Protein AF-A0A949RXF6-F1 (afdb_monomer_lite)

Structure (mmCIF, N/CA/C/O backbone):
data_AF-A0A949RXF6-F1
#
_entry.id   AF-A0A949RXF6-F1
#
loop_
_atom_site.group_PDB
_atom_site.id
_atom_site.type_symbol
_atom_site.label_atom_id
_atom_site.label_alt_id
_atom_site.label_comp_id
_atom_site.label_asym_id
_atom_site.label_entity_id
_atom_site.label_seq_id
_atom_site.pdbx_PDB_ins_code
_atom_site.Cartn_x
_atom_site.Cartn_y
_atom_site.Cartn_z
_atom_site.occupancy
_atom_site.B_iso_or_equiv
_atom_site.auth_seq_id
_atom_site.auth_comp_id
_atom_site.auth_asym_id
_atom_site.auth_atom_id
_atom_site.pdbx_PDB_model_num
ATOM 1 N N . MET A 1 1 ? 8.839 2.437 -1.211 1.00 86.38 1 MET A N 1
ATOM 2 C CA . MET A 1 1 ? 7.989 2.944 -0.109 1.00 86.38 1 MET A CA 1
ATOM 3 C C . MET A 1 1 ? 7.659 1.847 0.906 1.00 86.38 1 MET A C 1
ATOM 5 O O . MET A 1 1 ? 6.504 1.600 1.227 1.00 86.38 1 MET A O 1
ATOM 9 N N . ARG A 1 2 ? 8.688 1.145 1.417 1.00 94.31 2 ARG A N 1
ATOM 10 C CA . ARG A 1 2 ? 8.484 0.009 2.337 1.00 94.31 2 ARG A CA 1
ATOM 11 C C . ARG A 1 2 ? 7.880 0.455 3.669 1.00 94.31 2 ARG A C 1
ATOM 13 O O . ARG A 1 2 ? 7.084 -0.272 4.249 1.00 94.31 2 ARG A O 1
ATOM 20 N N . PHE A 1 3 ? 8.257 1.645 4.127 1.00 95.69 3 PHE A N 1
ATOM 21 C CA . PHE A 1 3 ? 7.734 2.235 5.351 1.00 95.69 3 PHE A CA 1
ATOM 22 C C . PHE A 1 3 ? 6.214 2.422 5.276 1.00 95.69 3 PHE A C 1
ATOM 24 O O . PHE A 1 3 ? 5.501 1.929 6.142 1.00 95.69 3 PHE A O 1
ATOM 31 N N . GLU A 1 4 ? 5.709 3.047 4.210 1.00 96.12 4 GLU A N 1
ATOM 32 C CA . GLU A 1 4 ? 4.276 3.293 4.027 1.00 96.12 4 GLU A CA 1
ATOM 33 C C . GLU A 1 4 ? 3.468 1.993 3.874 1.00 96.12 4 GLU A C 1
ATOM 35 O O . GLU A 1 4 ? 2.356 1.883 4.398 1.00 96.12 4 GLU A O 1
ATOM 40 N N . HIS A 1 5 ? 4.043 0.980 3.212 1.00 97.19 5 HIS A N 1
ATOM 41 C CA . HIS A 1 5 ? 3.454 -0.363 3.143 1.00 97.19 5 HIS A CA 1
ATOM 42 C C . HIS A 1 5 ? 3.323 -0.993 4.531 1.00 97.19 5 HIS A C 1
ATOM 44 O O . HIS A 1 5 ? 2.244 -1.459 4.893 1.00 97.19 5 HIS A O 1
ATOM 50 N N . ASN A 1 6 ? 4.394 -0.958 5.328 1.00 97.75 6 ASN A N 1
ATOM 51 C CA . ASN A 1 6 ? 4.388 -1.504 6.684 1.00 97.75 6 ASN A CA 1
ATOM 52 C C . ASN A 1 6 ? 3.411 -0.747 7.592 1.00 97.75 6 ASN A C 1
ATOM 54 O O . ASN A 1 6 ? 2.683 -1.371 8.355 1.00 97.75 6 ASN A O 1
ATOM 58 N N . GLN A 1 7 ? 3.353 0.582 7.476 1.00 97.94 7 GLN A N 1
ATOM 59 C CA . GLN A 1 7 ? 2.417 1.413 8.232 1.00 97.94 7 GLN A CA 1
ATOM 60 C C . GLN A 1 7 ? 0.960 1.062 7.904 1.00 97.94 7 GLN A C 1
ATOM 62 O O . GLN A 1 7 ? 0.135 0.951 8.808 1.00 97.94 7 GLN A O 1
ATOM 67 N N . THR A 1 8 ? 0.635 0.859 6.624 1.00 97.62 8 THR A N 1
ATOM 68 C CA . THR A 1 8 ? -0.721 0.462 6.210 1.00 97.62 8 THR A CA 1
ATOM 69 C C . THR A 1 8 ? -1.077 -0.928 6.744 1.00 97.62 8 THR A C 1
ATOM 71 O O . THR A 1 8 ? -2.175 -1.117 7.263 1.00 97.62 8 THR A O 1
ATOM 74 N N . ALA A 1 9 ? -0.148 -1.888 6.673 1.00 97.75 9 ALA A N 1
ATOM 75 C CA . ALA A 1 9 ? -0.354 -3.240 7.194 1.00 97.75 9 ALA A CA 1
ATOM 76 C C . ALA A 1 9 ? -0.536 -3.267 8.723 1.00 97.75 9 ALA A C 1
ATOM 78 O O . ALA A 1 9 ? -1.424 -3.953 9.225 1.00 97.75 9 ALA A O 1
ATOM 79 N N . ASP A 1 10 ? 0.259 -2.487 9.459 1.00 98.44 10 ASP A N 1
ATOM 80 C CA . ASP A 1 10 ? 0.141 -2.338 10.913 1.00 98.44 10 ASP A CA 1
ATOM 81 C C . ASP A 1 10 ? -1.208 -1.722 11.314 1.00 98.44 10 ASP A C 1
ATOM 83 O O . ASP A 1 10 ? -1.902 -2.248 12.185 1.00 98.44 10 ASP A O 1
ATOM 87 N N . LEU A 1 11 ? -1.634 -0.653 10.633 1.00 98.62 11 LEU A N 1
ATOM 88 C CA . LEU A 1 11 ? -2.943 -0.040 10.870 1.00 98.62 11 LEU A CA 1
ATOM 89 C C . LEU A 1 11 ? -4.086 -1.016 10.581 1.00 98.62 11 LEU A C 1
ATOM 91 O O . LEU A 1 11 ? -5.018 -1.098 11.378 1.00 98.62 11 LEU A O 1
ATOM 95 N N . LEU A 1 12 ? -4.000 -1.796 9.500 1.00 98.38 12 LEU A N 1
ATOM 96 C CA . LEU A 1 12 ? -4.985 -2.833 9.193 1.00 98.38 12 LEU A CA 1
ATOM 97 C C . LEU A 1 12 ? -5.055 -3.897 10.298 1.00 98.38 12 LEU A C 1
ATOM 99 O O . LEU A 1 12 ? -6.150 -4.254 10.731 1.00 98.38 12 LEU A O 1
ATOM 103 N N . GLY A 1 13 ? -3.904 -4.358 10.794 1.00 98.25 13 GLY A N 1
ATOM 104 C CA . GLY A 1 13 ? -3.839 -5.299 11.914 1.00 98.25 13 GLY A CA 1
ATOM 105 C C . GLY A 1 13 ? -4.481 -4.738 13.186 1.00 98.25 13 GLY A C 1
ATOM 106 O O . GLY A 1 13 ? -5.269 -5.421 13.838 1.00 98.25 13 GLY A O 1
ATOM 107 N N . LYS A 1 14 ? -4.221 -3.465 13.504 1.00 98.44 14 LYS A N 1
ATOM 108 C CA . LYS A 1 14 ? -4.826 -2.776 14.656 1.00 98.44 14 LYS A CA 1
ATOM 109 C C . LYS A 1 14 ? -6.335 -2.598 14.511 1.00 98.44 14 LYS A C 1
ATOM 111 O O . LYS A 1 14 ? -7.046 -2.743 15.498 1.00 98.44 14 LYS A O 1
ATOM 116 N N . ILE A 1 15 ? -6.829 -2.309 13.305 1.00 98.50 15 ILE A N 1
ATOM 117 C CA . ILE A 1 15 ? -8.271 -2.241 13.024 1.00 98.50 15 ILE A CA 1
ATOM 118 C C . ILE A 1 15 ? -8.915 -3.608 13.264 1.00 98.50 15 ILE A C 1
ATOM 120 O O . ILE A 1 15 ? -9.942 -3.679 13.928 1.00 98.50 15 ILE A O 1
ATOM 124 N N . ALA A 1 16 ? -8.300 -4.685 12.766 1.00 98.00 16 ALA A N 1
ATOM 125 C CA . ALA A 1 16 ? -8.817 -6.044 12.932 1.00 98.00 16 ALA A CA 1
ATOM 126 C C . ALA A 1 16 ? -8.832 -6.511 14.399 1.00 98.00 16 ALA A C 1
ATOM 128 O O . ALA A 1 16 ? -9.687 -7.306 14.777 1.00 98.00 16 ALA A O 1
ATOM 129 N N . ALA A 1 17 ? -7.905 -6.014 15.221 1.00 98.19 17 ALA A N 1
ATOM 130 C CA . ALA A 1 17 ? -7.808 -6.342 16.643 1.00 98.19 17 ALA A CA 1
ATOM 131 C C . ALA A 1 17 ? -8.611 -5.403 17.566 1.00 98.19 17 ALA A C 1
ATOM 133 O O . ALA A 1 17 ? -8.664 -5.638 18.774 1.00 98.19 17 ALA A O 1
ATOM 134 N N . ALA A 1 18 ? -9.198 -4.322 17.045 1.00 98.19 18 ALA A N 1
ATOM 135 C CA . ALA A 1 18 ? -9.905 -3.345 17.863 1.00 98.19 18 ALA A CA 1
ATOM 136 C C . ALA A 1 18 ? -11.238 -3.910 18.380 1.00 98.19 18 ALA A C 1
ATOM 138 O O . ALA A 1 18 ? -12.086 -4.338 17.600 1.00 98.19 18 ALA A O 1
ATOM 139 N N . THR A 1 19 ? -11.445 -3.859 19.697 1.00 97.75 19 THR A N 1
ATOM 140 C CA . THR A 1 19 ? -12.711 -4.257 20.340 1.00 97.75 19 THR A CA 1
ATOM 141 C C . THR A 1 19 ? -13.704 -3.102 20.444 1.00 97.75 19 THR A C 1
ATOM 143 O O . THR A 1 19 ? -14.907 -3.329 20.514 1.00 97.75 19 THR A O 1
ATOM 146 N N . GLU A 1 20 ? -13.206 -1.863 20.398 1.00 98.38 20 GLU A N 1
ATOM 147 C CA . GLU A 1 20 ? -14.006 -0.644 20.495 1.00 98.38 20 GLU A CA 1
ATOM 148 C C . GLU A 1 20 ? -14.193 0.016 19.126 1.00 98.38 20 GLU A C 1
ATOM 150 O O . GLU A 1 20 ? -13.227 0.316 18.412 1.00 98.38 20 GLU A O 1
ATOM 155 N N . LEU A 1 21 ? -15.449 0.310 18.779 1.00 97.62 21 LEU A N 1
ATOM 156 C CA . LEU A 1 21 ? -15.812 0.876 17.478 1.00 97.62 21 LEU A CA 1
ATOM 157 C C . LEU A 1 21 ? -15.150 2.237 17.218 1.00 97.62 21 LEU A C 1
ATOM 159 O O . LEU A 1 21 ? -14.695 2.507 16.104 1.00 97.62 21 LEU A O 1
ATOM 163 N N . ASP A 1 22 ? -15.087 3.102 18.229 1.00 98.19 22 ASP A N 1
ATOM 164 C CA . ASP A 1 22 ? -14.502 4.433 18.064 1.00 98.19 22 ASP A CA 1
ATOM 165 C C . ASP A 1 22 ? -12.988 4.363 17.827 1.00 98.19 22 ASP A C 1
ATOM 167 O O . ASP A 1 22 ? -12.469 5.071 16.958 1.00 98.19 22 ASP A O 1
ATOM 171 N N . SER A 1 23 ? -12.287 3.444 18.497 1.00 96.50 23 SER A N 1
ATOM 172 C CA . SER A 1 23 ? -10.867 3.174 18.250 1.00 96.50 23 SER A CA 1
ATOM 173 C C . SER A 1 23 ? -10.639 2.635 16.838 1.00 96.50 23 SER A C 1
ATOM 175 O O . SER A 1 23 ? -9.785 3.156 16.116 1.00 96.50 23 SER A O 1
ATOM 177 N N . ALA A 1 24 ? -11.446 1.663 16.397 1.00 98.38 24 ALA A N 1
ATOM 178 C CA . ALA A 1 24 ? -11.385 1.130 15.036 1.00 98.38 24 ALA A CA 1
ATOM 179 C C . ALA A 1 24 ? -11.605 2.231 13.984 1.00 98.38 24 ALA A C 1
ATOM 181 O O . ALA A 1 24 ? -10.880 2.311 12.991 1.00 98.38 24 ALA A O 1
ATOM 182 N N . ARG A 1 25 ? -12.560 3.141 14.223 1.00 98.62 25 ARG A N 1
ATOM 183 C CA . ARG A 1 25 ? -12.846 4.275 13.333 1.00 98.62 25 ARG A CA 1
ATOM 184 C C . ARG A 1 25 ? -11.668 5.245 13.235 1.00 98.62 25 ARG A C 1
ATOM 186 O O . ARG A 1 25 ? -11.369 5.722 12.139 1.00 98.62 25 ARG A O 1
ATOM 193 N N . VAL A 1 26 ? -11.014 5.564 14.352 1.00 98.56 26 VAL A N 1
ATOM 194 C CA . VAL A 1 26 ? -9.822 6.431 14.357 1.00 98.56 26 VAL A CA 1
ATOM 195 C C . VAL A 1 26 ? -8.685 5.784 13.566 1.00 98.56 26 VAL A C 1
ATOM 197 O O . VAL A 1 26 ? -8.118 6.430 12.683 1.00 98.56 26 VAL A O 1
ATOM 200 N N . LEU A 1 27 ? -8.410 4.501 13.809 1.00 98.69 27 LEU A N 1
ATOM 201 C CA . LEU A 1 27 ? -7.381 3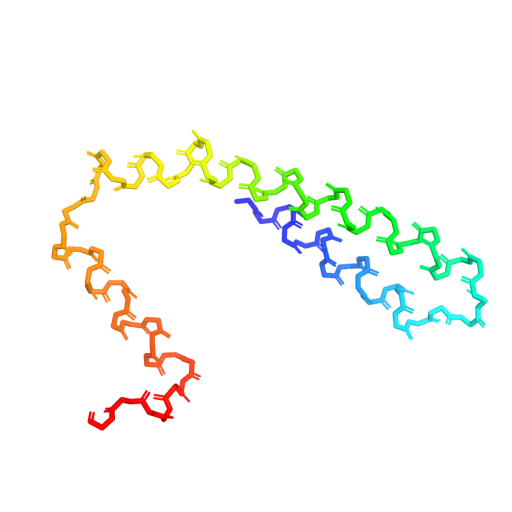.743 13.092 1.00 98.69 27 LEU A CA 1
ATOM 202 C C . LEU A 1 27 ? -7.677 3.656 11.586 1.00 98.69 27 LEU A C 1
ATOM 204 O O . LEU A 1 27 ? -6.788 3.876 10.764 1.00 98.69 27 LEU A O 1
ATOM 208 N N . ALA A 1 28 ? -8.937 3.431 11.202 1.00 98.56 28 ALA A N 1
ATOM 209 C CA . ALA A 1 28 ? -9.355 3.411 9.801 1.00 98.56 28 ALA A CA 1
ATOM 210 C C . ALA A 1 28 ? -9.125 4.759 9.103 1.00 98.56 28 ALA A C 1
ATOM 212 O O . ALA A 1 28 ? -8.626 4.796 7.978 1.00 98.56 28 ALA A O 1
ATOM 213 N N . LYS A 1 29 ? -9.420 5.884 9.771 1.00 98.69 29 LYS A N 1
ATOM 214 C CA . LYS A 1 29 ? -9.128 7.223 9.230 1.00 98.69 29 LYS A CA 1
ATOM 215 C C . LYS A 1 29 ? -7.628 7.430 9.006 1.00 98.69 29 LYS A C 1
ATOM 217 O O . LYS A 1 29 ? -7.246 7.944 7.955 1.00 98.69 29 LYS A O 1
ATOM 222 N N . GLN A 1 30 ? -6.793 7.006 9.954 1.00 98.50 30 GLN A N 1
ATOM 223 C CA . GLN A 1 30 ? -5.334 7.074 9.822 1.00 98.50 30 GLN A CA 1
ATOM 224 C C . GLN A 1 30 ? -4.835 6.216 8.655 1.00 98.50 30 GLN A C 1
ATOM 226 O O . GLN A 1 30 ? -4.015 6.680 7.863 1.00 98.50 30 GLN A O 1
ATOM 231 N N . MET A 1 31 ? -5.370 5.001 8.501 1.00 98.50 31 MET A N 1
ATOM 232 C CA . MET A 1 31 ? -5.028 4.111 7.389 1.00 98.50 31 MET A CA 1
ATOM 233 C C . MET A 1 31 ? -5.369 4.755 6.047 1.00 98.50 31 MET A C 1
ATOM 235 O O . MET A 1 31 ? -4.509 4.835 5.178 1.00 98.50 31 MET A O 1
ATOM 239 N N . ILE A 1 32 ? -6.577 5.309 5.905 1.00 98.56 32 ILE A N 1
ATOM 240 C CA . ILE A 1 32 ? -7.004 6.007 4.683 1.00 98.56 32 ILE A CA 1
ATOM 241 C C . ILE A 1 32 ? -6.049 7.158 4.341 1.00 98.56 32 ILE A C 1
ATOM 243 O O . ILE A 1 32 ? -5.688 7.331 3.176 1.00 98.56 32 ILE A O 1
ATOM 247 N N . GLN A 1 33 ? -5.631 7.951 5.331 1.00 98.31 33 GLN A N 1
ATOM 248 C CA . GLN A 1 33 ? -4.679 9.043 5.111 1.00 98.31 33 GLN A CA 1
ATOM 249 C C . GLN A 1 33 ? -3.307 8.526 4.658 1.00 98.31 33 GLN A C 1
ATOM 251 O O . GLN A 1 33 ? -2.768 9.031 3.672 1.00 98.31 33 GLN A O 1
ATOM 256 N N . ALA A 1 34 ? -2.770 7.500 5.326 1.00 97.75 34 ALA A N 1
ATOM 257 C CA . ALA A 1 34 ? -1.489 6.893 4.969 1.00 97.75 34 ALA A CA 1
ATOM 258 C C . ALA A 1 34 ? -1.517 6.295 3.553 1.00 97.75 34 ALA A C 1
ATOM 260 O O . ALA A 1 34 ? -0.626 6.566 2.749 1.00 97.75 34 ALA A O 1
ATOM 261 N N . THR A 1 35 ? -2.575 5.555 3.214 1.00 98.00 35 THR A N 1
ATOM 262 C CA . THR A 1 35 ? -2.761 4.949 1.891 1.00 98.00 35 THR A CA 1
ATOM 263 C C . THR A 1 35 ? -2.888 6.004 0.792 1.00 98.00 35 THR A C 1
ATOM 265 O O . THR A 1 35 ? -2.245 5.879 -0.246 1.00 98.00 35 THR A O 1
ATOM 268 N N . ARG A 1 36 ? -3.642 7.090 1.017 1.00 98.19 36 ARG A N 1
ATOM 269 C CA . ARG A 1 36 ? -3.737 8.196 0.045 1.00 98.19 36 ARG A CA 1
ATOM 270 C C . ARG A 1 36 ? -2.386 8.861 -0.201 1.00 98.19 36 ARG A C 1
ATOM 272 O O . ARG A 1 36 ? -2.013 9.067 -1.351 1.00 98.19 36 ARG A O 1
ATOM 279 N N . GLY A 1 37 ? -1.641 9.161 0.865 1.00 97.00 37 GLY A N 1
ATOM 280 C CA . GLY A 1 37 ? -0.304 9.744 0.741 1.00 97.00 37 GLY A CA 1
ATOM 281 C C . GLY A 1 37 ? 0.682 8.809 0.035 1.00 97.00 37 GLY A C 1
ATOM 282 O O . GLY A 1 37 ? 1.519 9.260 -0.744 1.00 97.00 37 GLY A O 1
ATOM 283 N N . HIS A 1 38 ? 0.562 7.502 0.270 1.00 98.00 38 HIS A N 1
ATOM 284 C CA . HIS A 1 38 ? 1.339 6.482 -0.421 1.00 98.00 38 HIS A CA 1
ATOM 285 C C . HIS A 1 38 ? 1.044 6.454 -1.928 1.00 98.00 38 HIS A C 1
ATOM 287 O O . HIS A 1 38 ? 1.973 6.623 -2.717 1.00 98.00 38 HIS A O 1
ATOM 293 N N . PHE A 1 39 ? -0.226 6.336 -2.330 1.00 97.62 39 PHE A N 1
ATOM 294 C CA . PHE A 1 39 ? -0.613 6.321 -3.746 1.00 97.62 39 PHE A CA 1
ATOM 295 C C . PHE A 1 39 ? -0.210 7.603 -4.467 1.00 97.62 39 PHE A C 1
ATOM 297 O O . PHE A 1 39 ? 0.327 7.544 -5.569 1.00 97.62 39 PHE A O 1
ATOM 304 N N . GLN A 1 40 ? -0.357 8.759 -3.814 1.00 97.81 40 GLN A N 1
ATOM 305 C CA . GLN A 1 40 ? 0.072 10.027 -4.391 1.00 97.81 40 GLN A CA 1
ATOM 306 C C . GLN A 1 40 ? 1.567 10.018 -4.754 1.00 97.81 40 GLN A C 1
ATOM 308 O O . GLN A 1 40 ? 1.935 10.451 -5.844 1.00 97.81 40 GLN A O 1
ATOM 313 N N . LYS A 1 41 ? 2.438 9.510 -3.874 1.00 97.00 41 LYS A N 1
ATOM 314 C CA . LYS A 1 41 ? 3.879 9.393 -4.158 1.00 97.00 41 LYS A CA 1
ATOM 315 C C . LYS A 1 41 ? 4.157 8.412 -5.300 1.00 97.00 41 LYS A C 1
ATOM 317 O O . LYS A 1 41 ? 5.038 8.656 -6.122 1.00 97.00 41 LYS A O 1
ATOM 322 N N . GLU A 1 42 ? 3.420 7.308 -5.350 1.00 97.69 42 GLU A N 1
ATOM 323 C CA . GLU A 1 42 ? 3.534 6.304 -6.408 1.00 97.69 42 GLU A CA 1
ATOM 324 C C . GLU A 1 42 ? 3.176 6.896 -7.777 1.00 97.69 42 GLU A C 1
ATOM 326 O O . GLU A 1 42 ? 3.985 6.852 -8.702 1.00 97.69 42 GLU A O 1
ATOM 331 N N . GLU A 1 43 ? 2.022 7.550 -7.883 1.00 97.38 43 GLU A N 1
ATOM 332 C CA . GLU A 1 43 ? 1.516 8.123 -9.131 1.00 97.38 43 GLU A CA 1
ATOM 333 C C . GLU A 1 43 ? 2.304 9.349 -9.603 1.00 97.38 43 GLU A C 1
ATOM 335 O O . GLU A 1 43 ? 2.578 9.502 -10.799 1.00 97.38 43 GLU A O 1
ATOM 340 N N . GLN A 1 44 ? 2.668 10.243 -8.678 1.00 96.62 44 GLN A N 1
ATOM 341 C CA . GLN A 1 44 ? 3.317 11.510 -9.023 1.00 96.62 44 GLN A CA 1
ATOM 342 C C . GLN A 1 44 ? 4.819 11.368 -9.252 1.00 96.62 44 GLN A C 1
ATOM 344 O O . GLN A 1 44 ? 5.382 12.180 -9.983 1.00 96.62 44 GLN A O 1
ATOM 349 N N . ILE A 1 45 ? 5.462 10.366 -8.647 1.00 95.44 45 ILE A N 1
ATOM 350 C CA . ILE A 1 45 ? 6.920 10.213 -8.683 1.00 95.44 45 ILE A CA 1
ATOM 351 C C . ILE A 1 45 ? 7.285 8.863 -9.293 1.00 95.44 45 ILE A C 1
ATOM 353 O O . ILE A 1 45 ? 7.837 8.810 -10.391 1.00 95.44 45 ILE A O 1
ATOM 357 N N . LEU A 1 46 ? 6.950 7.762 -8.617 1.00 95.31 46 LEU A N 1
ATOM 358 C CA . LEU A 1 46 ? 7.513 6.449 -8.942 1.00 95.31 46 LEU A CA 1
ATOM 359 C C . LEU A 1 46 ? 7.094 5.939 -10.327 1.00 95.31 46 LEU A C 1
ATOM 361 O O . LEU A 1 46 ? 7.941 5.494 -11.093 1.00 95.31 46 LEU A O 1
ATOM 365 N N . PHE A 1 47 ? 5.809 6.023 -10.675 1.00 95.00 47 PHE A N 1
ATOM 366 C CA . PHE A 1 47 ? 5.310 5.564 -11.974 1.00 95.00 47 PHE A CA 1
ATOM 367 C C . PHE A 1 47 ? 5.778 6.453 -13.126 1.00 95.00 47 PHE A C 1
ATOM 369 O O . PHE A 1 47 ? 5.903 5.973 -14.250 1.00 95.00 47 PHE A O 1
ATOM 376 N N . ARG A 1 48 ? 6.051 7.738 -12.865 1.00 95.25 48 ARG A N 1
ATOM 377 C CA . ARG A 1 48 ? 6.671 8.620 -13.862 1.00 95.25 48 ARG A CA 1
ATOM 378 C C . ARG A 1 48 ? 8.108 8.194 -14.127 1.00 95.25 48 ARG A C 1
ATOM 380 O O . A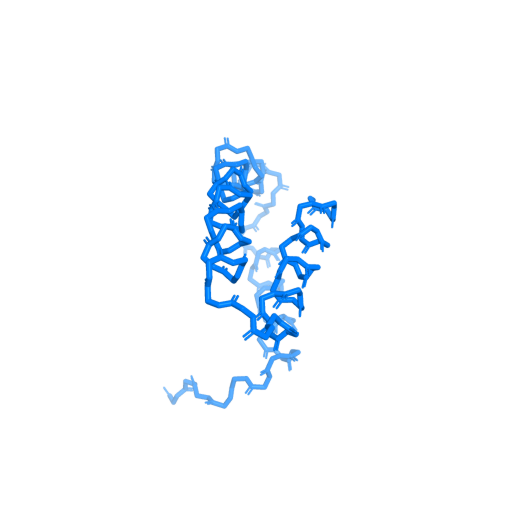RG A 1 48 ? 8.435 7.915 -15.272 1.00 95.25 48 ARG A O 1
ATOM 387 N N . MET A 1 49 ? 8.900 8.024 -13.068 1.00 95.56 49 MET A N 1
ATOM 388 C CA . MET A 1 49 ? 10.270 7.519 -13.172 1.00 95.56 49 MET A CA 1
ATOM 389 C C . MET A 1 49 ? 10.317 6.157 -13.874 1.00 95.56 49 MET A C 1
ATOM 391 O O . MET A 1 49 ? 11.142 5.947 -14.751 1.00 95.56 49 MET A O 1
ATOM 395 N N . ALA A 1 50 ? 9.406 5.236 -13.547 1.00 95.00 50 ALA A N 1
ATOM 396 C CA . ALA A 1 50 ? 9.352 3.930 -14.200 1.00 95.00 50 ALA A CA 1
ATOM 397 C C . ALA A 1 50 ? 9.184 4.045 -15.725 1.00 95.00 50 ALA A C 1
ATOM 399 O O . ALA A 1 50 ? 9.851 3.321 -16.449 1.00 95.00 50 ALA A O 1
ATOM 400 N N . ARG A 1 51 ? 8.358 4.978 -16.219 1.00 93.25 51 ARG A N 1
ATOM 401 C CA . ARG A 1 51 ? 8.207 5.226 -17.665 1.00 93.25 51 ARG A CA 1
ATOM 402 C C . ARG A 1 51 ? 9.417 5.901 -18.308 1.00 93.25 51 ARG A C 1
ATOM 404 O O . ARG A 1 51 ? 9.595 5.780 -19.511 1.00 93.25 51 ARG A O 1
ATOM 411 N N . GLU A 1 52 ? 10.201 6.648 -17.537 1.00 96.06 52 GLU A N 1
ATOM 412 C CA . GLU A 1 52 ? 11.413 7.314 -18.030 1.00 96.06 52 GLU A CA 1
ATOM 413 C C . GLU A 1 52 ? 12.608 6.357 -18.101 1.00 96.06 52 GLU A C 1
ATOM 415 O O . GLU A 1 52 ? 13.442 6.484 -18.993 1.00 96.06 52 GLU A O 1
ATOM 420 N N . PHE A 1 53 ? 12.696 5.408 -17.165 1.00 96.50 53 PHE A N 1
ATOM 421 C CA . PHE A 1 53 ? 13.872 4.553 -16.995 1.00 96.50 53 PHE A CA 1
ATOM 422 C C . PHE A 1 53 ? 13.691 3.108 -17.461 1.00 96.50 53 PHE A C 1
ATOM 424 O O . PHE A 1 53 ? 14.696 2.422 -17.618 1.00 96.50 53 PHE A O 1
ATOM 431 N N . LEU A 1 54 ? 12.458 2.631 -17.651 1.00 96.75 54 LEU A N 1
ATOM 432 C CA . LEU A 1 54 ? 12.186 1.263 -18.095 1.00 96.75 54 LEU A CA 1
ATOM 433 C C . LEU A 1 54 ? 11.582 1.265 -19.495 1.00 96.75 54 LEU A C 1
ATOM 435 O O . LEU A 1 54 ? 10.683 2.049 -19.802 1.00 96.75 54 LEU A O 1
ATOM 439 N N . SER A 1 55 ? 12.047 0.334 -20.317 1.00 96.69 55 SER A N 1
ATOM 440 C CA . SER A 1 55 ? 11.438 0.019 -21.607 1.00 96.69 55 SER A CA 1
ATOM 441 C C . SER A 1 55 ? 10.107 -0.728 -21.447 1.00 96.69 55 SER A C 1
ATOM 443 O O . SER A 1 55 ? 9.806 -1.308 -20.398 1.00 96.69 55 SER A O 1
ATOM 445 N N . GLU A 1 56 ? 9.306 -0.754 -22.514 1.00 94.88 56 GLU A N 1
ATOM 446 C CA . GLU A 1 56 ? 8.062 -1.534 -22.549 1.00 94.88 56 GLU A CA 1
ATOM 447 C C . GLU A 1 56 ? 8.315 -3.038 -22.353 1.00 94.88 56 GLU A C 1
ATOM 449 O O . GLU A 1 56 ? 7.565 -3.688 -21.624 1.00 94.88 56 GLU A O 1
ATOM 454 N N . ASP A 1 57 ? 9.405 -3.573 -22.912 1.00 97.12 57 ASP A N 1
ATOM 455 C CA . ASP A 1 57 ? 9.786 -4.984 -22.765 1.00 97.12 57 ASP A CA 1
ATOM 456 C C . ASP A 1 57 ? 10.138 -5.340 -21.309 1.00 97.12 57 ASP A C 1
ATOM 458 O O . ASP A 1 57 ? 9.719 -6.381 -20.791 1.00 97.12 57 ASP A O 1
ATOM 462 N N . GLU A 1 58 ? 10.865 -4.465 -20.606 1.00 96.81 58 GLU A N 1
ATOM 463 C CA . GLU A 1 58 ? 11.174 -4.647 -19.181 1.00 96.81 58 GLU A CA 1
ATOM 464 C C . GLU A 1 58 ? 9.905 -4.604 -18.323 1.00 96.81 58 GLU A C 1
ATOM 466 O O . GLU A 1 5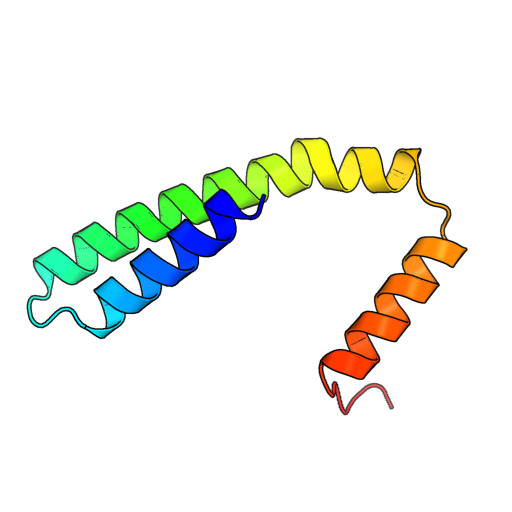8 ? 9.711 -5.459 -17.453 1.00 96.81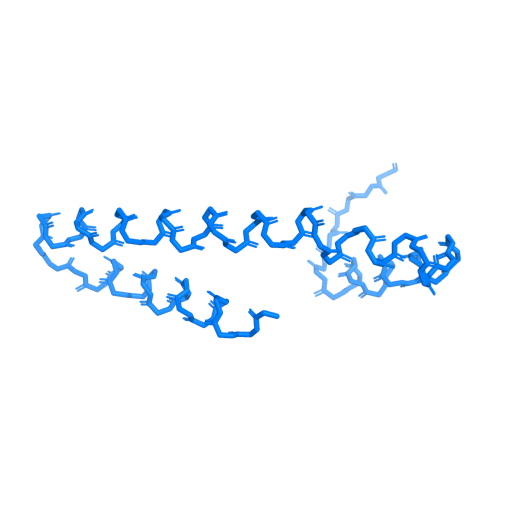 58 GLU A O 1
ATOM 471 N N . LEU A 1 59 ? 9.005 -3.653 -18.594 1.00 94.75 59 LEU A N 1
ATOM 472 C CA . LEU A 1 59 ? 7.710 -3.568 -17.917 1.00 94.75 59 LEU A CA 1
ATOM 473 C C . LEU A 1 59 ? 6.861 -4.823 -18.163 1.00 94.75 59 LEU A C 1
ATOM 475 O O . LEU A 1 59 ? 6.302 -5.375 -17.212 1.00 94.75 59 LEU A O 1
ATOM 479 N N . ALA A 1 60 ? 6.802 -5.316 -19.403 1.00 94.25 60 ALA A N 1
ATOM 480 C CA . ALA A 1 60 ? 6.083 -6.538 -19.756 1.00 94.25 60 ALA A CA 1
ATOM 481 C C . ALA A 1 60 ? 6.652 -7.764 -19.022 1.00 94.25 60 ALA A C 1
ATOM 483 O O . ALA A 1 60 ? 5.893 -8.564 -18.463 1.00 94.25 60 ALA A O 1
ATOM 484 N N . SER A 1 61 ? 7.982 -7.873 -18.940 1.00 95.56 61 SER A N 1
A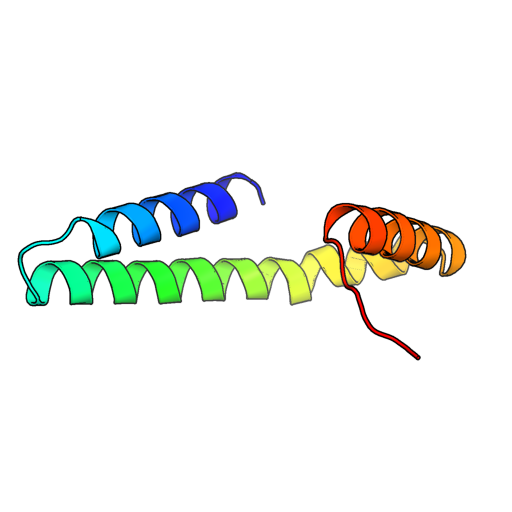TOM 485 C CA . SER A 1 61 ? 8.662 -8.924 -18.177 1.00 95.56 61 SER A CA 1
ATOM 486 C C . SER A 1 61 ? 8.311 -8.872 -16.687 1.00 95.56 61 SER A C 1
ATOM 488 O O . SER A 1 61 ? 7.978 -9.903 -16.090 1.00 95.56 61 SER A O 1
ATOM 490 N N . PHE A 1 62 ? 8.311 -7.685 -16.069 1.00 93.88 62 PHE A N 1
ATOM 491 C CA . PHE A 1 62 ? 7.910 -7.539 -14.667 1.00 93.88 62 PHE A CA 1
ATOM 492 C C . PHE A 1 62 ? 6.440 -7.901 -14.439 1.00 93.88 62 PHE A C 1
ATOM 494 O O . PHE A 1 62 ? 6.134 -8.608 -13.474 1.00 93.88 62 PHE A O 1
ATOM 501 N N . CYS A 1 63 ? 5.540 -7.483 -15.331 1.00 91.12 63 CYS A N 1
ATOM 502 C CA . CYS A 1 63 ? 4.128 -7.860 -15.282 1.00 91.12 63 CYS A CA 1
ATOM 503 C C . CYS A 1 63 ? 3.942 -9.382 -15.357 1.00 91.12 63 CYS A C 1
ATOM 505 O O . CYS A 1 63 ? 3.215 -9.940 -14.536 1.00 91.12 63 CYS A O 1
ATOM 507 N N . ALA A 1 64 ? 4.637 -10.068 -16.271 1.00 92.75 64 ALA A N 1
ATOM 508 C CA . ALA A 1 64 ? 4.564 -11.524 -16.409 1.00 92.75 64 ALA A CA 1
ATOM 509 C C . ALA A 1 64 ? 5.052 -12.253 -15.145 1.00 92.75 64 ALA A C 1
ATOM 511 O O . ALA A 1 64 ? 4.361 -13.129 -14.616 1.00 92.75 64 ALA A O 1
ATOM 512 N N . GLN A 1 65 ? 6.203 -11.844 -14.600 1.00 93.19 65 GLN A N 1
ATOM 513 C CA . GLN A 1 65 ? 6.738 -12.397 -13.350 1.00 93.19 65 GLN A CA 1
ATOM 514 C C . GLN A 1 65 ? 5.770 -12.196 -12.179 1.00 93.19 65 GLN A C 1
ATOM 516 O O . GLN A 1 65 ? 5.624 -13.059 -11.310 1.00 93.19 65 GLN A O 1
ATOM 521 N N . TRP A 1 66 ? 5.107 -11.044 -12.129 1.00 91.44 66 TRP A N 1
ATOM 522 C CA . TRP A 1 66 ? 4.176 -10.726 -11.059 1.00 91.44 66 TRP A CA 1
ATOM 523 C C . TRP A 1 66 ? 2.846 -11.472 -11.198 1.00 91.44 66 TRP A C 1
ATOM 525 O O . TRP A 1 66 ? 2.325 -11.966 -10.197 1.00 91.44 66 TRP A O 1
ATOM 535 N N . ALA A 1 67 ? 2.334 -11.629 -12.422 1.00 89.50 67 ALA A N 1
ATOM 536 C CA . ALA A 1 67 ? 1.163 -12.452 -12.715 1.00 89.50 67 ALA A CA 1
ATOM 537 C C . ALA A 1 67 ? 1.392 -13.915 -12.305 1.00 89.50 67 ALA A C 1
ATOM 539 O O . ALA A 1 67 ? 0.551 -14.498 -11.617 1.00 89.50 67 ALA A O 1
ATOM 540 N N . GLN A 1 68 ? 2.570 -14.470 -12.620 1.00 90.19 68 GLN A N 1
ATOM 541 C CA . GLN A 1 68 ? 2.958 -15.821 -12.205 1.00 90.19 68 GLN A CA 1
ATOM 542 C C . GLN A 1 68 ? 2.953 -15.976 -10.677 1.00 90.19 68 GLN A C 1
ATOM 544 O O . GLN A 1 68 ? 2.433 -16.958 -10.153 1.00 90.19 68 GLN A O 1
ATOM 549 N N . LYS A 1 69 ? 3.476 -14.985 -9.944 1.00 88.31 69 LYS A N 1
ATOM 550 C CA . LYS A 1 69 ? 3.500 -14.995 -8.469 1.00 88.31 69 LYS A CA 1
ATOM 551 C C . LYS A 1 69 ? 2.116 -14.894 -7.831 1.00 88.31 69 LYS A C 1
ATOM 553 O O . LYS A 1 69 ? 1.964 -15.266 -6.670 1.00 88.31 69 LYS A O 1
ATOM 558 N N . ARG A 1 70 ? 1.123 -14.356 -8.544 1.00 82.56 70 ARG A N 1
ATOM 559 C CA . ARG A 1 70 ? -0.219 -14.108 -8.003 1.00 82.56 70 ARG A CA 1
ATOM 560 C C . ARG A 1 70 ? -1.250 -15.176 -8.334 1.00 82.56 70 ARG A C 1
ATOM 562 O O . ARG A 1 70 ? -2.363 -15.062 -7.837 1.00 82.56 70 ARG A O 1
ATOM 569 N N . THR A 1 71 ? -0.900 -16.209 -9.101 1.00 59.97 71 THR A N 1
ATOM 570 C CA . THR A 1 71 ? -1.852 -17.243 -9.549 1.00 59.97 71 THR A CA 1
ATOM 571 C C . THR A 1 71 ? -3.152 -16.608 -10.061 1.00 59.97 71 THR A C 1
ATOM 573 O O . THR A 1 71 ? -4.244 -16.958 -9.621 1.00 59.97 71 THR A O 1
ATOM 576 N N . ILE A 1 72 ? -3.057 -15.621 -10.962 1.00 55.75 72 ILE A N 1
ATOM 577 C CA . ILE A 1 72 ? -4.247 -15.193 -11.705 1.00 55.75 72 ILE A CA 1
ATOM 578 C C . ILE A 1 72 ? -4.530 -16.295 -12.727 1.00 55.75 72 ILE A C 1
ATOM 580 O O . ILE A 1 72 ? -3.976 -16.316 -13.822 1.00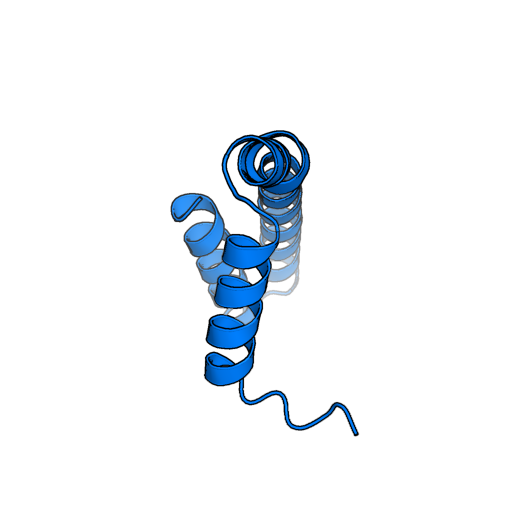 55.75 72 ILE A O 1
ATOM 584 N N . VAL A 1 73 ? -5.368 -17.251 -12.329 1.00 51.47 73 VAL A N 1
ATOM 585 C CA . VAL A 1 73 ? -6.128 -18.078 -13.264 1.00 51.47 73 VAL A CA 1
ATOM 586 C C . VAL A 1 73 ? -7.139 -17.140 -13.921 1.00 51.47 73 VAL A C 1
ATOM 588 O O . VAL A 1 73 ? -8.101 -16.734 -13.275 1.00 51.47 73 VAL A O 1
ATOM 591 N N . GLY A 1 74 ? -6.900 -16.757 -15.175 1.00 51.59 74 GLY A N 1
ATOM 592 C CA . GLY A 1 74 ? -7.896 -16.064 -15.993 1.00 51.59 74 GLY A CA 1
ATOM 593 C C . GLY A 1 74 ? -7.362 -14.888 -16.800 1.00 51.59 74 GLY A C 1
ATOM 594 O O . GLY A 1 74 ? -7.517 -13.745 -16.386 1.00 51.59 74 GLY A O 1
ATOM 595 N N . VAL A 1 75 ? -6.841 -15.179 -17.991 1.00 43.78 75 VAL A N 1
ATOM 596 C CA . VAL A 1 75 ? -7.384 -14.601 -19.229 1.00 43.78 75 VAL A CA 1
ATOM 597 C C . VAL A 1 75 ? -7.425 -15.748 -20.240 1.00 43.78 75 VAL A C 1
ATOM 599 O O . VAL A 1 75 ? -6.390 -16.329 -20.561 1.00 43.78 75 VAL A O 1
ATOM 602 N N . SER A 1 76 ? -8.646 -16.135 -20.603 1.00 40.72 76 SER A N 1
ATOM 603 C CA . SER A 1 76 ? -8.992 -16.991 -21.742 1.00 40.72 76 SER A CA 1
ATOM 604 C C . SER A 1 76 ? -8.659 -16.320 -23.065 1.00 40.72 76 SER A C 1
ATOM 606 O O . SER A 1 76 ? -8.948 -15.103 -23.141 1.00 40.72 76 SER A O 1
#

Radius of gyration: 16.98 Å; chains: 1; bounding box: 30×30×43 Å

Sequence (76 aa):
MRFEHNQTADLLGKIAAATELDSARVLAKQMIQATRGHFQKEEQILFRMAREFLSEDELASFCAQWAQKRTIVGVS

pLDDT: mean 92.54, std 12.78, range [40.72, 98.69]

Secondary structure (DSSP, 8-state):
-HHHHHHHHHHHHHHHH--SHHHHHHHHHHHHHHHHHHHHHIIIIIHHHHHHH--HHHHHHHHHHHHHHHT-----

Foldseek 3Di:
DVVLVVLLVVLVVCLVVDPDPVSNVVSVVVSVVSVVVVVCCCVVPVVVVCVVPDDPVRVVVVVVVVCVVVPPPDDD